Protein AF-A0A401TY25-F1 (afdb_monomer_lite)

pLDDT: mean 79.45, std 17.93, range [35.72, 94.69]

Foldseek 3Di:
DDDDPPPPQQQFADPLVAAKWWQDLVLLVVVVPDDLVPPDDPTFMWHGDGAWIGTPWTWGWDGWDFAPDDPPADTWTKTWTFTPDPVRWIWIWTQHSVQKTWIWTDDVPIGTDGIIHGRD

Secondary structure (DSSP, 8-state):
-----------S--GGG-EEEESSHHHHHHHHHS-TT---SS--EEEE-SS-EEESS-EEEEEEEE----TTS-PPEEEEEEE-STT--EEEEEE-TTSEEEEEEESTT-EEEEEEEE--

Radius of gyration: 15.33 Å; chains: 1; bounding box: 56×39×34 Å

Sequence (120 aa):
MLSWPSYGASEEFPPPLRGLWGEAKETCEYWKTQTAADVHGDHRWLKISAKGVFGSTEGRFLKEVAGQAPAASTAEVSAEMQTLDAKGAIVLLTLSAHGQLREILLGEGRREIGTYQRCS

Structure (mmCIF, N/CA/C/O backbone):
data_AF-A0A401TY25-F1
#
_entry.id   AF-A0A401TY25-F1
#
loop_
_atom_site.group_PDB
_atom_site.id
_atom_site.type_symbol
_atom_site.label_atom_id
_atom_site.label_alt_id
_atom_site.label_comp_id
_atom_site.label_asym_id
_atom_site.label_entity_id
_atom_site.label_seq_id
_atom_site.pdbx_PDB_ins_code
_atom_site.Cartn_x
_atom_site.Cartn_y
_atom_site.Cartn_z
_atom_site.occupancy
_atom_site.B_iso_or_equiv
_atom_site.auth_seq_id
_atom_site.auth_comp_id
_atom_site.auth_asym_id
_atom_site.auth_atom_id
_atom_site.pdbx_PDB_model_num
ATOM 1 N N . MET A 1 1 ? 40.581 9.760 4.298 1.00 35.72 1 MET A N 1
ATOM 2 C CA . MET A 1 1 ? 39.386 8.942 4.589 1.00 35.72 1 MET A CA 1
ATOM 3 C C . MET A 1 1 ? 38.176 9.790 4.251 1.00 35.72 1 MET A C 1
ATOM 5 O O . MET A 1 1 ? 37.887 10.726 4.981 1.00 35.72 1 MET A O 1
ATOM 9 N N . LEU A 1 2 ? 37.568 9.569 3.086 1.00 37.84 2 LEU A N 1
ATOM 10 C CA . LEU A 1 2 ? 36.352 10.275 2.685 1.00 37.84 2 LEU A CA 1
ATOM 11 C C . LEU A 1 2 ? 35.171 9.436 3.168 1.00 37.84 2 LEU A C 1
ATOM 13 O O . LEU A 1 2 ? 34.884 8.390 2.593 1.00 37.84 2 LEU A O 1
ATOM 17 N N . SER A 1 3 ? 34.546 9.8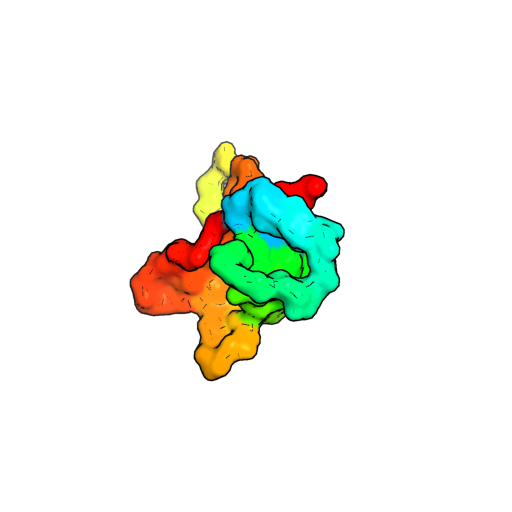65 4.263 1.00 41.91 3 SER A N 1
ATOM 18 C CA . SER A 1 3 ? 33.277 9.310 4.725 1.00 41.91 3 SER A CA 1
ATOM 19 C C . SER A 1 3 ? 32.197 9.706 3.728 1.00 41.91 3 SER A C 1
ATOM 21 O O . SER A 1 3 ? 31.731 10.844 3.726 1.00 41.91 3 SER A O 1
ATOM 23 N N . TRP A 1 4 ? 31.822 8.784 2.848 1.00 38.75 4 TRP A N 1
ATOM 24 C CA . TRP A 1 4 ? 30.560 8.902 2.132 1.00 38.75 4 TRP A CA 1
ATOM 25 C C . TRP A 1 4 ? 29.418 8.834 3.149 1.00 38.75 4 TRP A C 1
ATOM 27 O O . TRP A 1 4 ? 29.473 7.992 4.052 1.00 38.75 4 TRP A O 1
ATOM 37 N N . PRO A 1 5 ? 28.395 9.700 3.051 1.00 42.72 5 PRO A N 1
ATOM 38 C CA . PRO A 1 5 ? 27.191 9.492 3.827 1.00 42.72 5 PRO A CA 1
ATOM 39 C C . PRO A 1 5 ? 26.617 8.149 3.382 1.00 42.72 5 PRO A C 1
ATOM 41 O O . PRO A 1 5 ? 26.272 7.962 2.215 1.00 42.72 5 PRO A O 1
ATOM 44 N N . SER A 1 6 ? 26.566 7.200 4.315 1.00 40.97 6 SER A N 1
ATOM 45 C CA . SER A 1 6 ? 25.698 6.042 4.189 1.00 40.97 6 SER A CA 1
ATOM 46 C C . SER A 1 6 ? 24.282 6.601 4.111 1.00 40.97 6 SER A C 1
ATOM 48 O O . SER A 1 6 ? 23.656 6.885 5.131 1.00 40.97 6 SER A O 1
ATOM 50 N N . TYR A 1 7 ? 23.795 6.837 2.893 1.00 48.38 7 TYR A N 1
ATOM 51 C CA . TYR A 1 7 ? 22.374 6.701 2.643 1.00 48.38 7 TYR A CA 1
ATOM 52 C C . TYR A 1 7 ? 22.099 5.253 2.999 1.00 48.38 7 TYR A C 1
ATOM 54 O O . TYR A 1 7 ? 22.373 4.357 2.203 1.00 48.38 7 TYR A O 1
ATOM 62 N N . GLY A 1 8 ? 21.686 5.020 4.247 1.00 42.28 8 GLY A N 1
ATOM 63 C CA . GLY A 1 8 ? 21.120 3.744 4.623 1.00 42.28 8 GLY A CA 1
ATOM 64 C C . GLY A 1 8 ? 20.053 3.481 3.581 1.00 42.28 8 GLY A C 1
ATOM 65 O O . GLY A 1 8 ? 19.094 4.247 3.484 1.00 42.28 8 GLY A O 1
ATOM 66 N N . ALA A 1 9 ? 20.287 2.493 2.722 1.00 50.44 9 ALA A N 1
ATOM 67 C CA . ALA A 1 9 ? 19.242 1.946 1.893 1.00 50.44 9 ALA A CA 1
ATOM 68 C C . ALA A 1 9 ? 18.213 1.455 2.905 1.00 50.44 9 ALA A C 1
ATOM 70 O O . ALA A 1 9 ? 18.411 0.408 3.513 1.00 50.44 9 ALA A O 1
ATOM 71 N N . SER A 1 10 ? 17.221 2.289 3.229 1.00 58.25 10 SER A N 1
ATOM 72 C CA . SER A 1 10 ? 16.154 1.881 4.129 1.00 58.25 10 SER A CA 1
ATOM 73 C C . SER A 1 10 ? 15.589 0.625 3.505 1.00 58.25 10 SER A C 1
ATOM 75 O O . SER A 1 10 ? 15.103 0.688 2.387 1.00 58.25 10 SER A O 1
ATOM 77 N N . GLU A 1 11 ? 15.708 -0.507 4.191 1.00 73.25 11 GLU A N 1
ATOM 78 C CA . GLU A 1 11 ? 15.110 -1.782 3.778 1.00 73.25 11 GLU A CA 1
ATOM 79 C C . GLU A 1 11 ? 13.637 -1.856 4.207 1.00 73.25 11 GLU A C 1
ATOM 81 O O . GLU A 1 11 ? 12.998 -2.906 4.152 1.00 73.25 11 GLU A O 1
ATOM 86 N N . GLU A 1 12 ? 13.102 -0.731 4.680 1.00 88.06 12 GLU A N 1
ATOM 87 C CA . GLU A 1 12 ? 11.787 -0.615 5.271 1.00 88.06 12 GLU A CA 1
ATOM 88 C C . GLU A 1 12 ? 10.954 0.439 4.551 1.00 88.06 12 GLU A C 1
ATOM 90 O O . GLU A 1 12 ? 11.468 1.455 4.081 1.00 88.06 12 GLU A O 1
ATOM 95 N N . PHE A 1 13 ? 9.633 0.263 4.577 1.00 90.69 13 PHE A N 1
ATOM 96 C CA . PHE A 1 13 ? 8.718 1.303 4.122 1.00 90.69 13 PHE A CA 1
ATOM 97 C C . PHE A 1 13 ? 8.938 2.612 4.899 1.00 90.69 13 PHE A C 1
ATOM 99 O O . PHE A 1 13 ? 9.045 2.573 6.133 1.00 90.69 13 PHE A O 1
ATOM 106 N N . PRO A 1 14 ? 8.929 3.776 4.227 1.00 90.56 14 PRO A N 1
ATOM 107 C CA . PRO A 1 14 ? 9.015 5.079 4.875 1.00 90.56 14 PRO A CA 1
ATOM 108 C C . PRO A 1 14 ? 7.972 5.243 5.991 1.00 90.56 14 PRO A C 1
ATOM 110 O O . PRO A 1 14 ? 6.803 4.903 5.774 1.00 90.56 14 PRO A O 1
ATOM 113 N N . PRO A 1 15 ? 8.330 5.796 7.169 1.00 91.38 15 PRO A N 1
ATOM 114 C CA . PRO A 1 15 ? 7.389 5.998 8.273 1.00 91.38 15 PRO A CA 1
ATOM 115 C C . PRO A 1 15 ? 6.076 6.697 7.881 1.00 91.38 15 PRO A C 1
ATOM 117 O O . PRO A 1 15 ? 5.029 6.247 8.346 1.00 91.38 15 PRO A O 1
ATOM 120 N N . PRO A 1 16 ? 6.069 7.708 6.984 1.00 91.81 16 PRO A N 1
ATOM 121 C CA . PRO A 1 16 ? 4.830 8.346 6.542 1.00 91.81 16 PRO A CA 1
ATOM 122 C C . PRO A 1 16 ? 3.873 7.424 5.785 1.00 91.81 16 PRO A C 1
ATOM 124 O O . PRO A 1 16 ? 2.674 7.681 5.818 1.00 91.81 16 PRO A O 1
ATOM 127 N N . LEU A 1 17 ? 4.359 6.357 5.138 1.00 92.69 17 LEU A N 1
ATOM 128 C CA . LEU A 1 17 ? 3.512 5.368 4.460 1.00 92.69 17 LEU A CA 1
ATOM 129 C C . LEU A 1 17 ? 2.949 4.322 5.426 1.00 92.69 17 LEU A C 1
ATOM 131 O O . LEU A 1 17 ? 1.923 3.713 5.136 1.00 92.69 17 LEU A O 1
ATOM 135 N N . ARG A 1 18 ? 3.588 4.108 6.581 1.00 93.62 18 ARG A N 1
ATOM 136 C CA . ARG A 1 18 ? 3.169 3.084 7.545 1.00 93.62 18 ARG A CA 1
ATOM 137 C C . ARG A 1 18 ? 1.788 3.406 8.125 1.00 93.62 18 ARG A C 1
ATOM 139 O O . ARG A 1 18 ? 1.411 4.569 8.283 1.00 93.62 18 ARG A O 1
ATOM 146 N N . GLY A 1 19 ? 1.038 2.366 8.465 1.00 92.88 19 GLY A N 1
ATOM 147 C CA . GLY A 1 19 ? -0.293 2.472 9.057 1.00 92.88 19 GLY A CA 1
ATOM 148 C C . GLY A 1 19 ? -1.361 1.740 8.258 1.00 92.88 19 GLY A C 1
ATOM 149 O O . GLY A 1 19 ? -1.059 0.896 7.413 1.00 92.88 19 GLY A O 1
ATOM 150 N N . LEU A 1 20 ? -2.613 2.052 8.578 1.00 92.19 20 LEU A N 1
ATOM 151 C CA . LEU A 1 20 ? -3.786 1.466 7.951 1.00 92.19 20 LEU A CA 1
ATOM 152 C C . LEU A 1 20 ? -4.417 2.457 6.974 1.00 92.19 20 LEU A C 1
ATOM 154 O O . LEU A 1 20 ? -4.586 3.637 7.290 1.00 92.19 20 LEU A O 1
ATOM 158 N N . TRP A 1 21 ? -4.775 1.949 5.805 1.00 94.00 21 TRP A N 1
ATOM 159 C CA . TRP A 1 21 ? -5.312 2.710 4.692 1.00 94.00 21 TRP A CA 1
ATOM 160 C C . TRP A 1 21 ? -6.533 1.992 4.124 1.00 94.00 21 TRP A C 1
ATOM 162 O O . TRP A 1 21 ? -6.492 0.780 3.933 1.00 94.00 21 TRP A O 1
ATOM 172 N N . GLY A 1 22 ? -7.603 2.726 3.837 1.00 93.06 22 GLY A N 1
ATOM 173 C CA . GLY A 1 22 ? -8.838 2.192 3.261 1.00 93.06 22 GLY A CA 1
ATOM 174 C C . GLY A 1 22 ? -9.336 3.077 2.126 1.00 93.06 22 GLY A C 1
ATOM 175 O O . GLY A 1 22 ? -9.081 4.277 2.125 1.00 93.06 22 GLY A O 1
ATOM 176 N N . GLU A 1 23 ? -10.032 2.512 1.144 1.00 92.31 23 GLU A N 1
ATOM 177 C CA . GLU A 1 23 ? -10.608 3.293 0.034 1.00 92.31 23 GLU A CA 1
ATOM 178 C C . GLU A 1 23 ? -11.679 4.291 0.513 1.00 92.31 23 GLU A C 1
ATOM 180 O O . GLU A 1 23 ? -11.809 5.393 -0.015 1.00 92.31 23 GLU A O 1
ATOM 185 N N . ALA A 1 24 ? -12.414 3.926 1.565 1.00 89.62 24 ALA A N 1
ATOM 186 C CA . ALA A 1 24 ? -13.553 4.656 2.098 1.00 89.62 24 ALA A CA 1
ATOM 187 C C . ALA A 1 24 ? -13.565 4.588 3.633 1.00 89.62 24 ALA A C 1
ATOM 189 O O . ALA A 1 24 ? -12.876 3.763 4.245 1.00 89.62 24 ALA A O 1
ATOM 190 N N . LYS A 1 25 ? -14.360 5.454 4.269 1.00 87.06 25 LYS A N 1
ATOM 191 C CA . LYS A 1 25 ? -14.479 5.488 5.733 1.00 87.06 25 LYS A CA 1
ATOM 192 C C . LYS A 1 25 ? -15.080 4.182 6.250 1.00 87.06 25 LYS A C 1
ATOM 194 O O . LYS A 1 25 ? -14.633 3.648 7.258 1.00 87.06 25 LYS A O 1
ATOM 199 N N . GLU A 1 26 ? -16.050 3.654 5.522 1.00 86.31 26 GLU A N 1
ATOM 200 C CA . GLU A 1 26 ? -16.720 2.384 5.765 1.00 86.31 26 GLU A CA 1
ATOM 201 C C . GLU A 1 26 ? -15.708 1.237 5.781 1.00 86.31 26 GLU A C 1
ATOM 203 O O . GLU A 1 26 ? -15.725 0.422 6.697 1.00 86.31 26 GLU A O 1
ATOM 208 N N . THR A 1 27 ? -14.761 1.230 4.839 1.00 85.81 27 THR A N 1
ATOM 209 C CA . THR A 1 27 ? -13.676 0.243 4.785 1.00 85.81 27 THR A CA 1
ATOM 210 C C . THR A 1 27 ? -12.757 0.335 6.003 1.00 85.81 27 THR A C 1
ATOM 212 O O . THR A 1 27 ? -12.366 -0.687 6.569 1.00 85.81 27 THR A O 1
ATOM 215 N N . CYS A 1 28 ? -12.440 1.554 6.449 1.00 86.81 28 CYS A N 1
ATOM 216 C CA . CYS A 1 28 ? -11.656 1.770 7.664 1.00 86.81 28 CYS A CA 1
ATOM 217 C C . CYS A 1 28 ? -12.371 1.265 8.924 1.00 86.81 28 CYS A C 1
ATOM 219 O O . CYS A 1 28 ? -11.743 0.627 9.768 1.00 86.81 28 CYS A O 1
ATOM 221 N N . GLU A 1 29 ? -13.672 1.525 9.055 1.00 84.38 29 GLU A N 1
ATOM 222 C CA . GLU A 1 29 ? -14.472 1.040 10.184 1.00 84.38 29 GLU A CA 1
ATOM 223 C C . GLU A 1 29 ? -14.657 -0.480 10.139 1.00 84.38 29 GLU A C 1
ATOM 225 O O . GLU A 1 29 ? -14.515 -1.145 11.162 1.00 84.38 29 GLU A O 1
ATOM 230 N N . TYR A 1 30 ? -14.875 -1.051 8.952 1.00 78.81 30 TYR A N 1
ATOM 231 C CA . TYR A 1 30 ? -14.972 -2.496 8.760 1.00 78.81 30 TYR A CA 1
ATOM 232 C C . TYR A 1 30 ? -13.708 -3.206 9.256 1.00 78.81 30 TYR A C 1
ATOM 234 O O . TYR A 1 30 ? -13.791 -4.148 10.046 1.00 78.81 30 TYR A O 1
ATOM 242 N N . TRP A 1 31 ? -12.527 -2.699 8.887 1.00 73.56 31 TRP A N 1
ATOM 243 C CA . TRP A 1 31 ? -11.257 -3.279 9.320 1.00 73.56 31 TRP A CA 1
ATOM 244 C C . TRP A 1 31 ? -11.070 -3.258 10.841 1.00 73.56 31 TRP A C 1
ATOM 246 O O . TRP A 1 31 ? -10.574 -4.229 11.404 1.00 73.56 31 TRP A O 1
ATOM 256 N N . LYS A 1 32 ? -11.500 -2.193 11.533 1.00 73.88 32 LYS A N 1
ATOM 257 C CA . LYS A 1 32 ? -11.399 -2.104 13.005 1.00 73.88 32 LYS A CA 1
ATOM 258 C C . LYS A 1 32 ? -12.147 -3.229 13.725 1.00 73.88 32 LYS A C 1
ATOM 260 O O . LYS A 1 32 ? -11.826 -3.526 14.873 1.00 73.88 32 LYS A O 1
ATOM 265 N N . THR A 1 33 ? -13.142 -3.824 13.073 1.00 72.69 33 THR A N 1
ATOM 266 C CA . THR A 1 33 ? -14.017 -4.848 13.661 1.00 72.69 33 THR A CA 1
ATOM 267 C C . THR A 1 33 ? -13.642 -6.284 13.293 1.00 72.69 33 THR A C 1
ATOM 269 O O . THR A 1 33 ? -14.152 -7.210 13.918 1.00 72.69 33 THR A O 1
ATOM 272 N N . GLN A 1 34 ? -12.751 -6.481 1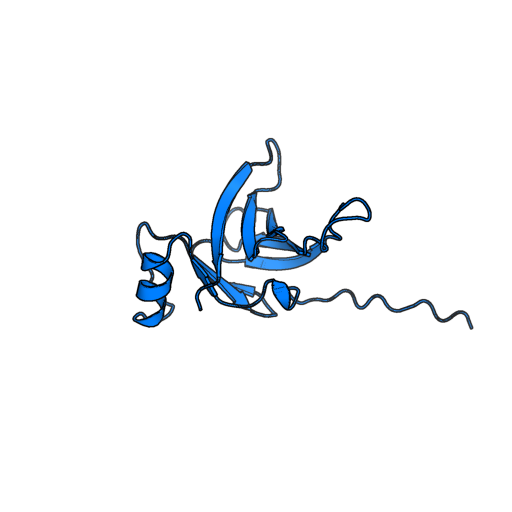2.317 1.00 66.81 34 GLN A N 1
ATOM 273 C CA . GLN A 1 34 ? -12.406 -7.794 11.763 1.00 66.81 34 GLN A CA 1
ATOM 274 C C . GLN A 1 34 ? -11.009 -8.254 12.195 1.00 66.81 34 GLN A C 1
ATOM 276 O O . GLN A 1 34 ? -10.126 -7.439 12.476 1.00 66.81 34 GLN A O 1
ATOM 281 N N . THR A 1 35 ? -10.767 -9.570 12.200 1.00 59.78 35 THR A N 1
ATOM 282 C CA . THR A 1 35 ? -9.384 -10.068 12.237 1.00 59.78 35 THR A CA 1
ATOM 283 C C . THR A 1 35 ? -8.758 -9.938 10.847 1.00 59.78 35 THR A C 1
ATOM 285 O O . THR A 1 35 ? -9.453 -9.972 9.835 1.00 59.78 35 THR A O 1
ATOM 288 N N . ALA A 1 36 ? -7.435 -9.748 10.765 1.00 55.34 36 ALA A N 1
ATOM 289 C CA . ALA A 1 36 ? -6.752 -9.433 9.502 1.00 55.34 36 ALA A CA 1
ATOM 290 C C . ALA A 1 36 ? -6.950 -10.483 8.385 1.00 55.34 36 ALA A C 1
ATOM 292 O O . ALA A 1 36 ? -6.758 -10.153 7.219 1.00 55.34 36 ALA A O 1
ATOM 293 N N . ALA A 1 37 ? -7.329 -11.715 8.739 1.00 55.12 37 ALA A N 1
ATOM 294 C CA . ALA A 1 37 ? -7.619 -12.797 7.801 1.00 55.12 37 ALA A CA 1
ATOM 295 C C . ALA A 1 37 ? -9.052 -12.754 7.230 1.00 55.12 37 ALA A C 1
ATOM 297 O O . ALA A 1 37 ? -9.313 -13.395 6.221 1.00 55.12 37 ALA A O 1
ATOM 298 N N . ASP A 1 38 ? -9.963 -11.990 7.842 1.00 54.00 38 ASP A N 1
ATOM 299 C CA . ASP A 1 38 ? -11.401 -12.021 7.533 1.00 54.00 38 ASP A CA 1
ATOM 300 C C . ASP A 1 38 ? -11.863 -10.856 6.650 1.00 54.00 38 ASP A C 1
ATOM 302 O O . ASP A 1 38 ? -13.042 -10.753 6.301 1.00 54.00 38 ASP A O 1
ATOM 306 N N . VAL A 1 39 ? -10.952 -9.961 6.255 1.00 54.56 39 VAL A N 1
ATOM 307 C CA . VAL A 1 39 ? -11.291 -8.854 5.352 1.00 54.56 39 VAL A CA 1
ATOM 308 C C . VAL A 1 39 ? -11.321 -9.361 3.910 1.00 54.56 39 VAL A C 1
ATOM 310 O O . VAL A 1 39 ? -10.453 -9.067 3.093 1.00 54.56 39 VAL A O 1
ATOM 313 N N . HIS A 1 40 ? -12.352 -10.149 3.622 1.00 52.34 40 HIS A N 1
ATOM 314 C CA . HIS A 1 40 ? -12.764 -10.572 2.295 1.00 52.34 40 HIS A CA 1
ATOM 315 C C . HIS A 1 40 ? -13.967 -9.733 1.847 1.00 52.34 40 HIS A C 1
ATOM 317 O O . HIS A 1 40 ? -14.944 -9.603 2.585 1.00 52.34 40 HIS A O 1
ATOM 323 N N . GLY A 1 41 ? -13.907 -9.167 0.641 1.00 59.72 41 GLY A N 1
ATOM 324 C CA .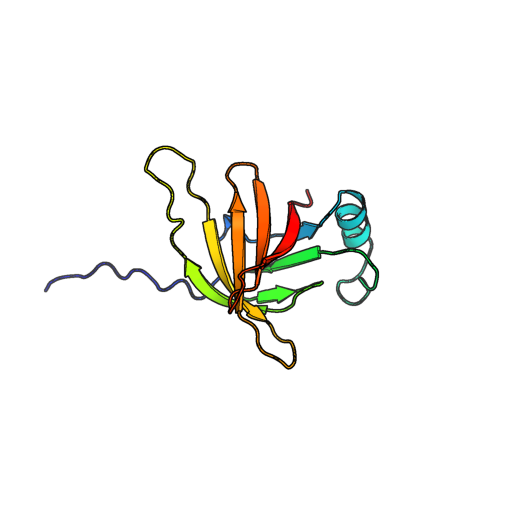 GLY A 1 41 ? -15.013 -8.414 0.046 1.00 59.72 41 GLY A CA 1
ATOM 325 C C . GLY A 1 41 ? -14.558 -7.383 -0.984 1.00 59.72 41 GLY A C 1
ATOM 326 O O . GLY A 1 41 ? -13.366 -7.248 -1.250 1.00 59.72 41 GLY A O 1
ATOM 327 N N . ASP A 1 42 ? -15.521 -6.635 -1.526 1.00 68.31 42 ASP A N 1
ATOM 328 C CA . ASP A 1 42 ? -15.324 -5.567 -2.521 1.00 68.31 42 ASP A CA 1
ATOM 329 C C . ASP A 1 42 ? -14.514 -4.363 -1.997 1.00 68.31 42 ASP A C 1
ATOM 331 O O . ASP A 1 42 ? -14.177 -3.460 -2.759 1.00 68.31 42 ASP A O 1
ATOM 335 N N . HIS A 1 43 ? -14.185 -4.350 -0.702 1.00 78.50 43 HIS A N 1
ATOM 336 C CA . HIS A 1 43 ? -13.521 -3.239 -0.034 1.00 78.50 43 HIS A CA 1
ATOM 337 C C . HIS A 1 43 ? -11.998 -3.292 -0.148 1.00 78.50 43 HIS A C 1
ATOM 339 O O . HIS A 1 43 ? -11.360 -4.235 0.335 1.00 78.50 43 HIS A O 1
ATOM 345 N N . ARG A 1 44 ? -11.388 -2.232 -0.694 1.00 88.00 44 ARG A N 1
ATOM 346 C CA . ARG A 1 44 ? -9.926 -2.127 -0.774 1.00 88.00 44 ARG A CA 1
ATOM 347 C C . ARG A 1 44 ? -9.279 -1.477 0.442 1.00 88.00 44 ARG A C 1
ATOM 349 O O . ARG A 1 44 ? -9.637 -0.369 0.847 1.00 88.00 44 ARG A O 1
ATOM 356 N N . TRP A 1 45 ? -8.243 -2.123 0.968 1.00 90.50 45 TRP A N 1
ATOM 357 C CA . TRP A 1 45 ? -7.463 -1.632 2.104 1.00 90.50 45 TRP A CA 1
ATOM 358 C C . TRP A 1 45 ? -6.015 -2.128 2.072 1.00 90.50 45 TRP A C 1
ATOM 360 O O . TRP A 1 45 ? -5.714 -3.165 1.481 1.00 90.50 45 TRP A O 1
ATOM 370 N N . LEU A 1 46 ? -5.128 -1.397 2.752 1.00 92.19 46 LEU A N 1
ATOM 371 C CA . LEU A 1 46 ? -3.718 -1.738 2.930 1.00 92.19 46 LEU A CA 1
ATOM 372 C C . LEU A 1 46 ? -3.284 -1.503 4.381 1.00 92.19 46 LEU A C 1
ATOM 374 O O . LEU A 1 46 ? -3.498 -0.429 4.946 1.00 92.19 46 LEU A O 1
ATOM 378 N N . LYS A 1 47 ? -2.593 -2.477 4.972 1.00 92.44 47 LYS A N 1
ATOM 379 C CA . LYS A 1 47 ? -1.807 -2.297 6.198 1.00 92.44 47 LYS A CA 1
ATOM 380 C C . LYS A 1 47 ? -0.333 -2.308 5.845 1.00 92.44 47 LYS A C 1
ATOM 382 O O . LYS A 1 47 ? 0.230 -3.354 5.531 1.00 92.44 47 LYS A O 1
ATOM 387 N N . ILE A 1 48 ? 0.295 -1.145 5.949 1.00 93.88 48 ILE A N 1
ATOM 388 C CA . ILE A 1 48 ? 1.707 -0.947 5.636 1.00 93.88 48 ILE A CA 1
ATOM 389 C C . ILE A 1 48 ? 2.496 -0.979 6.943 1.00 93.88 48 ILE A C 1
ATOM 391 O O . ILE A 1 48 ? 2.368 -0.104 7.802 1.00 93.88 48 ILE A O 1
ATOM 395 N N . SER A 1 49 ? 3.313 -2.013 7.102 1.00 92.81 49 SER A N 1
ATOM 396 C CA . SER A 1 49 ? 4.291 -2.139 8.182 1.00 92.81 49 SER A CA 1
ATOM 397 C C . SER A 1 49 ? 5.678 -1.723 7.694 1.00 92.81 49 SER A C 1
ATOM 399 O O . SER A 1 49 ? 5.866 -1.423 6.521 1.00 92.81 49 SER A O 1
ATOM 401 N N . ALA A 1 50 ? 6.678 -1.748 8.575 1.00 90.69 50 ALA A N 1
ATOM 402 C CA . ALA A 1 50 ? 8.060 -1.530 8.161 1.00 90.69 50 ALA A CA 1
ATOM 403 C C . ALA A 1 50 ? 8.526 -2.550 7.103 1.00 90.69 50 ALA A C 1
ATOM 405 O O . ALA A 1 50 ? 9.238 -2.183 6.179 1.00 90.69 50 ALA A O 1
ATOM 406 N N . LYS A 1 51 ? 8.084 -3.811 7.202 1.00 86.31 51 LYS A N 1
ATOM 407 C CA . LYS A 1 51 ? 8.639 -4.934 6.426 1.00 86.31 51 LYS A CA 1
ATOM 408 C C . LYS A 1 51 ? 7.764 -5.410 5.268 1.00 86.31 51 LYS A C 1
ATOM 410 O O . LYS A 1 51 ? 8.196 -6.247 4.482 1.00 86.31 51 LYS A O 1
ATOM 415 N N . GLY A 1 52 ? 6.531 -4.927 5.172 1.00 89.81 52 GLY A N 1
ATOM 416 C CA . GLY A 1 52 ? 5.567 -5.481 4.230 1.00 89.81 52 GLY A CA 1
ATOM 417 C C . GLY A 1 52 ? 4.222 -4.779 4.253 1.00 89.81 52 GLY A C 1
ATOM 418 O O . GLY A 1 52 ? 3.893 -4.062 5.206 1.00 89.81 52 GLY A O 1
ATOM 419 N N . VAL A 1 53 ? 3.458 -5.038 3.201 1.00 91.88 53 VAL A N 1
ATOM 420 C CA . VAL A 1 53 ? 2.085 -4.591 2.995 1.00 91.88 53 VAL A CA 1
ATOM 421 C C . VAL A 1 53 ? 1.173 -5.809 3.008 1.00 91.88 53 VAL A C 1
ATOM 423 O O . VAL A 1 53 ? 1.488 -6.822 2.387 1.00 91.88 53 VAL A O 1
ATOM 426 N N . PHE A 1 54 ? 0.055 -5.687 3.714 1.00 89.62 54 PHE A N 1
ATOM 427 C CA . PHE A 1 54 ? -1.008 -6.687 3.789 1.00 89.62 54 PHE A CA 1
ATOM 428 C C . PHE A 1 54 ? -2.330 -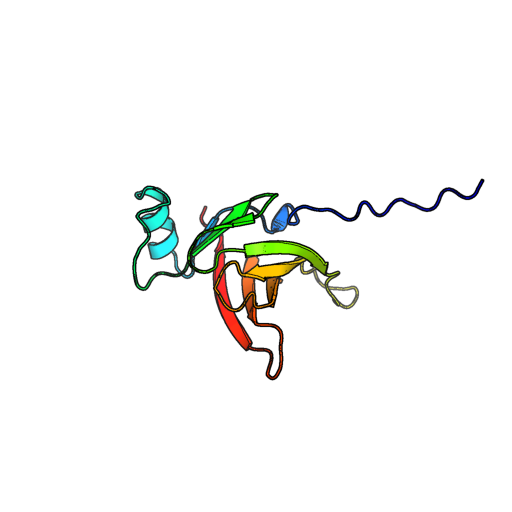6.072 3.330 1.00 89.62 54 PHE A C 1
ATOM 430 O O . PHE A 1 54 ? -2.507 -4.857 3.449 1.00 89.62 54 PHE A O 1
ATOM 437 N N . GLY A 1 55 ? -3.271 -6.905 2.891 1.00 87.31 55 GLY A N 1
ATOM 438 C CA . GLY A 1 55 ? -4.619 -6.490 2.508 1.00 87.31 55 GLY A CA 1
ATOM 439 C C . GLY A 1 55 ? -4.911 -6.781 1.045 1.00 87.31 55 GLY A C 1
ATOM 440 O O . GLY A 1 55 ? -4.525 -7.827 0.534 1.00 87.31 55 GLY A O 1
ATOM 441 N N . SER A 1 56 ? -5.595 -5.862 0.366 1.00 88.19 56 SER A N 1
ATOM 442 C CA . SER A 1 56 ? -6.029 -6.059 -1.026 1.00 88.19 56 SER A CA 1
ATOM 443 C C . SER A 1 56 ? -4.869 -6.226 -2.004 1.00 88.19 56 SER A C 1
ATOM 445 O O . SER A 1 56 ? -5.022 -6.899 -3.021 1.00 88.19 56 SER A O 1
ATOM 447 N N . THR A 1 57 ? -3.714 -5.650 -1.670 1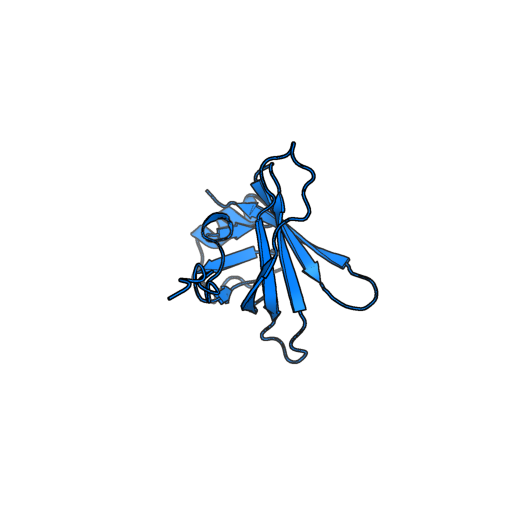.00 89.50 57 THR A N 1
ATOM 448 C CA . THR A 1 57 ? -2.454 -5.918 -2.354 1.00 89.50 57 THR A CA 1
ATOM 449 C C . THR A 1 57 ? -1.392 -6.239 -1.315 1.00 89.50 57 THR A C 1
ATOM 451 O O . THR A 1 57 ? -0.958 -5.368 -0.559 1.00 89.50 57 THR A O 1
ATOM 454 N N . GLU A 1 58 ? -0.951 -7.492 -1.287 1.00 92.12 58 GLU A N 1
ATOM 455 C CA . GLU A 1 58 ? 0.167 -7.905 -0.446 1.00 92.12 58 GLU A CA 1
ATOM 456 C C . GLU A 1 58 ? 1.489 -7.677 -1.165 1.00 92.12 58 GLU A C 1
ATOM 458 O O . GLU A 1 58 ? 1.614 -7.951 -2.362 1.00 92.12 58 GLU A O 1
ATOM 463 N N . GLY A 1 59 ? 2.492 -7.190 -0.442 1.00 92.19 59 GLY A N 1
ATOM 464 C CA . GLY A 1 59 ? 3.756 -6.822 -1.060 1.00 92.19 59 GLY A CA 1
ATOM 465 C C . GLY A 1 59 ? 4.913 -6.677 -0.090 1.00 92.19 59 GLY A C 1
ATOM 466 O O . GLY A 1 59 ? 4.739 -6.451 1.109 1.00 92.19 59 GLY A O 1
ATOM 467 N N . ARG A 1 60 ? 6.126 -6.774 -0.634 1.00 92.69 60 ARG A N 1
ATOM 468 C CA . ARG A 1 60 ? 7.374 -6.481 0.078 1.00 92.69 60 ARG A CA 1
ATOM 469 C C . ARG A 1 60 ? 8.001 -5.197 -0.435 1.00 92.69 60 ARG A C 1
ATOM 471 O O . ARG A 1 60 ? 7.934 -4.901 -1.627 1.00 92.69 60 ARG A O 1
ATOM 478 N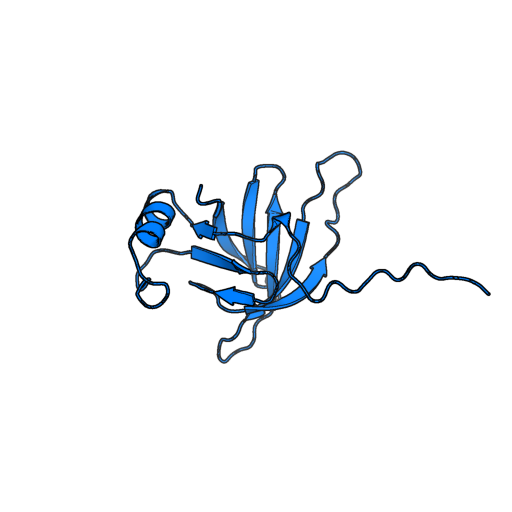 N . PHE A 1 61 ? 8.631 -4.466 0.472 1.00 93.12 61 PHE A N 1
ATOM 479 C CA . PHE A 1 61 ? 9.386 -3.268 0.138 1.00 93.12 61 PHE A CA 1
ATOM 480 C C . PHE A 1 61 ? 10.533 -3.586 -0.834 1.00 93.12 61 PHE A C 1
ATOM 482 O O . PHE A 1 61 ? 11.164 -4.638 -0.722 1.00 93.12 61 PHE A O 1
ATOM 489 N N . LEU A 1 62 ? 10.804 -2.675 -1.771 1.00 90.69 62 LEU A N 1
ATOM 490 C CA . LEU A 1 62 ? 11.975 -2.737 -2.650 1.00 90.69 62 LEU A CA 1
ATOM 491 C C . LEU A 1 62 ? 12.916 -1.560 -2.419 1.00 90.69 62 LEU A C 1
ATOM 493 O O . LEU A 1 62 ? 14.101 -1.757 -2.170 1.00 90.69 62 LEU A O 1
ATOM 497 N N . LYS A 1 63 ? 12.395 -0.338 -2.550 1.00 88.62 63 LYS A N 1
ATOM 498 C CA . LYS A 1 63 ? 13.164 0.895 -2.368 1.00 88.62 63 LYS A CA 1
ATOM 499 C C . LYS A 1 63 ? 12.242 2.086 -2.153 1.00 88.62 63 LYS A C 1
ATOM 501 O O . LYS A 1 63 ? 11.108 2.120 -2.633 1.00 88.62 63 LYS A O 1
ATOM 506 N N . GLU A 1 64 ? 12.779 3.099 -1.494 1.00 88.31 64 GLU A N 1
ATOM 507 C CA . GLU A 1 64 ? 12.188 4.427 -1.462 1.00 88.31 64 GLU A CA 1
ATOM 508 C C . GLU A 1 64 ? 12.485 5.140 -2.787 1.00 88.31 64 GLU A C 1
ATOM 510 O O . GLU A 1 64 ? 13.586 5.044 -3.335 1.00 88.31 64 GLU A O 1
ATOM 515 N N . VAL A 1 65 ? 11.488 5.837 -3.322 1.00 84.25 65 VAL A N 1
ATOM 516 C CA . VAL A 1 65 ? 11.621 6.653 -4.525 1.00 84.25 65 VAL A CA 1
ATOM 517 C C . VAL A 1 65 ? 11.516 8.101 -4.089 1.00 84.25 65 VAL A C 1
ATOM 519 O O . VAL A 1 65 ? 10.470 8.530 -3.603 1.00 84.25 65 VAL A O 1
ATOM 522 N N . ALA A 1 66 ? 12.601 8.857 -4.270 1.00 68.25 66 ALA A N 1
ATOM 523 C CA . ALA A 1 66 ? 12.577 10.291 -4.036 1.00 68.25 66 ALA A CA 1
ATOM 524 C C . ALA A 1 66 ? 11.477 10.909 -4.911 1.00 68.25 66 ALA A C 1
ATOM 526 O O . ALA A 1 66 ? 11.519 10.787 -6.140 1.00 68.25 66 ALA A O 1
ATOM 527 N N . GLY A 1 67 ? 10.482 11.535 -4.278 1.00 59.31 67 GLY A N 1
ATOM 528 C CA . GLY A 1 67 ? 9.452 12.275 -4.993 1.00 59.31 67 GLY A CA 1
ATOM 529 C C . GLY A 1 67 ? 10.126 13.307 -5.890 1.00 59.31 67 GLY A C 1
ATOM 530 O O . GLY A 1 67 ? 10.864 14.165 -5.407 1.00 59.31 67 GLY A O 1
ATOM 531 N N . GLN A 1 68 ? 9.907 13.221 -7.202 1.00 46.09 68 GLN A N 1
ATOM 532 C CA . GLN A 1 68 ? 10.311 14.262 -8.149 1.00 46.09 68 GLN A CA 1
ATOM 533 C C . GLN A 1 68 ? 9.377 15.471 -7.980 1.00 46.09 68 GLN A C 1
ATOM 535 O O . GLN A 1 68 ? 8.615 15.811 -8.879 1.00 46.09 68 GLN A O 1
ATOM 540 N N . ALA A 1 69 ? 9.381 16.093 -6.804 1.00 42.19 69 ALA A N 1
ATOM 541 C CA . ALA A 1 69 ? 8.649 17.322 -6.559 1.00 42.19 69 ALA A CA 1
ATOM 542 C C . ALA A 1 69 ? 9.575 18.517 -6.856 1.00 42.19 69 ALA A C 1
ATOM 544 O O . ALA A 1 69 ? 10.678 18.584 -6.303 1.00 42.19 69 ALA A O 1
ATOM 545 N N . PRO A 1 70 ? 9.173 19.480 -7.707 1.00 36.72 70 PRO A N 1
ATOM 546 C CA . PRO A 1 70 ? 9.840 20.774 -7.757 1.00 36.72 70 PRO A CA 1
ATOM 547 C C . PRO A 1 70 ? 9.742 21.446 -6.378 1.00 36.72 70 PRO A C 1
ATOM 549 O O . PRO A 1 70 ? 8.798 21.202 -5.630 1.00 36.72 70 PRO A O 1
ATOM 552 N N . ALA A 1 71 ? 10.732 22.278 -6.045 1.00 41.56 71 ALA A N 1
ATOM 553 C CA . ALA A 1 71 ? 11.115 22.750 -4.705 1.00 41.56 71 ALA A CA 1
ATOM 554 C C . ALA A 1 71 ? 10.065 23.523 -3.856 1.00 41.56 71 ALA A C 1
ATOM 556 O O . ALA A 1 71 ? 10.445 24.224 -2.922 1.00 41.56 71 ALA A O 1
ATOM 557 N N . ALA A 1 72 ? 8.765 23.427 -4.145 1.00 39.62 72 ALA A N 1
ATOM 558 C CA . ALA A 1 72 ? 7.705 24.203 -3.503 1.00 39.62 72 ALA A CA 1
ATOM 559 C C . ALA A 1 72 ? 6.516 23.389 -2.948 1.00 39.62 72 ALA A C 1
ATOM 561 O O . ALA A 1 72 ? 5.622 23.992 -2.359 1.00 39.62 72 ALA A O 1
ATOM 562 N N . SER A 1 73 ? 6.476 22.057 -3.076 1.00 45.97 73 SER A N 1
ATOM 563 C CA . SER A 1 73 ? 5.427 21.234 -2.449 1.00 45.97 73 SER A CA 1
ATOM 564 C C . SER A 1 73 ? 6.010 20.306 -1.389 1.00 45.97 73 SER A C 1
ATOM 566 O O . SER A 1 73 ? 7.074 19.721 -1.587 1.00 45.97 73 SER A O 1
ATOM 568 N N . THR A 1 74 ? 5.310 20.170 -0.261 1.00 52.31 74 THR A N 1
ATOM 569 C CA . THR A 1 74 ? 5.578 19.166 0.776 1.00 52.31 74 THR A CA 1
ATOM 570 C C . THR A 1 74 ? 5.893 17.823 0.120 1.00 52.31 74 THR A C 1
ATOM 572 O O . THR A 1 74 ? 5.109 17.331 -0.689 1.00 52.31 74 THR A O 1
ATOM 575 N N . ALA A 1 75 ? 7.090 17.296 0.393 1.00 57.47 75 ALA A N 1
ATOM 576 C CA . ALA A 1 75 ? 7.662 16.182 -0.352 1.00 57.47 75 ALA A CA 1
ATOM 577 C C . ALA A 1 75 ? 6.695 14.990 -0.397 1.00 57.47 75 ALA A C 1
ATOM 579 O O . ALA A 1 75 ? 6.341 14.429 0.641 1.00 57.47 75 ALA A O 1
ATOM 580 N N . GLU A 1 76 ? 6.266 14.615 -1.603 1.00 75.50 76 GLU A N 1
ATOM 581 C CA . GLU A 1 76 ? 5.553 13.362 -1.817 1.00 75.50 76 GLU A CA 1
ATOM 582 C C . GLU A 1 76 ? 6.486 12.211 -1.439 1.00 75.50 76 GLU A C 1
ATOM 584 O O . GLU A 1 76 ? 7.597 12.092 -1.963 1.00 75.50 76 GLU A O 1
ATOM 589 N N . VAL A 1 77 ? 6.044 11.364 -0.513 1.00 87.69 77 VAL A N 1
ATOM 590 C CA . VAL A 1 77 ? 6.807 10.187 -0.087 1.00 87.69 77 VAL A CA 1
ATOM 591 C C . VAL A 1 77 ? 6.360 9.020 -0.944 1.00 87.69 77 VAL A C 1
ATOM 593 O O . VAL A 1 77 ? 5.169 8.710 -0.981 1.00 87.69 77 VAL A O 1
ATOM 596 N N . SER A 1 78 ? 7.299 8.376 -1.633 1.00 90.44 78 SER A N 1
ATOM 597 C CA . SER A 1 78 ? 6.992 7.244 -2.503 1.00 90.44 78 SER A CA 1
ATOM 598 C C . SER A 1 78 ? 7.878 6.038 -2.216 1.00 90.44 78 SER A C 1
ATOM 600 O O . SER A 1 78 ? 9.052 6.178 -1.885 1.00 90.44 78 SER A O 1
ATOM 602 N N . ALA A 1 79 ? 7.325 4.838 -2.365 1.00 91.75 79 ALA A N 1
ATOM 603 C CA . ALA A 1 79 ? 8.062 3.585 -2.249 1.00 91.75 79 ALA A CA 1
ATOM 604 C C . ALA A 1 79 ? 7.603 2.586 -3.310 1.00 91.75 79 ALA A C 1
ATOM 606 O O . ALA A 1 79 ? 6.408 2.448 -3.570 1.00 91.75 79 ALA A O 1
ATOM 607 N N . GLU A 1 80 ? 8.555 1.877 -3.906 1.00 93.38 80 GLU A N 1
ATOM 608 C CA . GLU A 1 80 ? 8.269 0.727 -4.756 1.00 93.38 80 GLU A CA 1
ATOM 609 C C . GLU A 1 80 ? 8.149 -0.533 -3.899 1.00 93.38 80 GLU A C 1
ATOM 611 O O . GLU A 1 80 ? 8.943 -0.773 -2.982 1.00 93.38 80 GLU A O 1
ATOM 616 N N . MET A 1 81 ? 7.167 -1.358 -4.237 1.00 93.19 81 MET A N 1
ATOM 617 C CA . MET A 1 81 ? 6.972 -2.677 -3.663 1.00 93.19 81 MET A CA 1
ATOM 618 C C . MET A 1 81 ? 6.787 -3.718 -4.760 1.00 93.19 81 MET A C 1
ATOM 620 O O . MET A 1 81 ? 6.270 -3.420 -5.837 1.00 93.19 81 MET A O 1
ATOM 624 N N . GLN A 1 82 ? 7.174 -4.952 -4.464 1.00 94.25 82 GLN A N 1
ATOM 625 C CA . GLN A 1 82 ? 6.827 -6.105 -5.282 1.00 94.25 82 GLN A CA 1
ATOM 626 C C . GLN A 1 82 ? 5.623 -6.810 -4.669 1.00 94.25 82 GLN A C 1
ATOM 628 O O . GLN A 1 82 ? 5.663 -7.141 -3.481 1.00 94.25 82 GLN A O 1
ATOM 633 N N . THR A 1 83 ? 4.586 -7.058 -5.467 1.00 92.62 83 THR A N 1
ATOM 634 C CA . THR A 1 83 ? 3.417 -7.831 -5.046 1.00 92.62 83 THR A CA 1
ATOM 635 C C . THR A 1 83 ? 3.803 -9.281 -4.764 1.00 92.62 83 THR A C 1
ATOM 637 O O . THR A 1 83 ? 4.735 -9.823 -5.359 1.00 92.62 83 THR A O 1
ATOM 640 N N . LEU A 1 84 ? 3.091 -9.921 -3.839 1.00 91.38 84 LEU A N 1
ATOM 641 C CA . LEU A 1 84 ? 3.273 -11.340 -3.511 1.00 91.38 84 LEU A CA 1
ATOM 642 C C . LEU A 1 84 ? 2.342 -12.265 -4.312 1.00 91.38 84 LEU A C 1
ATOM 644 O O . LEU A 1 84 ? 2.284 -13.464 -4.048 1.00 91.38 84 LEU A O 1
ATOM 648 N N . ASP A 1 85 ? 1.627 -11.723 -5.299 1.00 86.12 85 ASP A N 1
ATOM 649 C CA . ASP A 1 85 ? 0.840 -12.523 -6.232 1.00 86.12 85 ASP A CA 1
ATOM 650 C C . ASP A 1 85 ? 1.734 -13.359 -7.168 1.00 86.12 85 ASP A C 1
ATOM 652 O O . ASP A 1 85 ? 2.950 -13.179 -7.257 1.00 86.12 85 ASP A O 1
ATOM 656 N N . ALA A 1 86 ? 1.120 -14.280 -7.915 1.00 79.44 86 ALA A N 1
ATOM 657 C CA . ALA A 1 86 ? 1.844 -15.174 -8.821 1.00 79.44 86 ALA A CA 1
ATOM 658 C C . ALA A 1 86 ? 2.626 -14.445 -9.935 1.00 79.44 86 ALA A C 1
ATOM 660 O O . ALA A 1 86 ? 3.468 -15.058 -10.589 1.00 79.44 86 ALA A O 1
ATOM 661 N N . LYS A 1 87 ? 2.333 -13.162 -10.185 1.00 86.06 87 LYS A N 1
ATOM 662 C CA . LYS A 1 87 ? 2.967 -12.358 -11.237 1.00 86.06 87 LYS A CA 1
ATOM 663 C C . LYS A 1 87 ? 4.120 -11.505 -10.710 1.00 86.06 87 LYS A C 1
ATOM 665 O O . LYS A 1 87 ? 4.950 -11.090 -11.514 1.00 86.06 87 LYS A O 1
ATOM 670 N N . GLY A 1 88 ? 4.191 -11.251 -9.402 1.00 89.06 88 GLY A N 1
ATOM 671 C CA . GLY A 1 88 ? 5.260 -10.476 -8.776 1.00 89.06 88 GLY A CA 1
ATOM 672 C C . GLY A 1 88 ? 5.393 -9.067 -9.352 1.00 89.06 88 GLY A C 1
ATOM 673 O O . GLY A 1 88 ? 6.516 -8.604 -9.574 1.00 89.06 88 GLY A O 1
ATOM 674 N N . ALA A 1 89 ? 4.262 -8.426 -9.653 1.00 92.38 89 ALA A N 1
ATOM 675 C CA . ALA A 1 89 ? 4.199 -7.097 -10.241 1.00 92.38 89 ALA A CA 1
ATOM 676 C C . ALA A 1 89 ? 4.855 -6.036 -9.344 1.00 92.38 89 ALA A C 1
ATOM 678 O O . ALA A 1 89 ? 4.924 -6.174 -8.123 1.00 92.38 89 ALA A O 1
ATOM 679 N N . ILE A 1 90 ? 5.326 -4.949 -9.954 1.00 93.88 90 ILE A N 1
ATOM 680 C CA . ILE A 1 90 ? 5.904 -3.823 -9.218 1.00 93.88 90 ILE A CA 1
ATOM 681 C C . ILE A 1 90 ? 4.852 -2.728 -9.101 1.00 93.88 90 ILE A C 1
ATOM 683 O O . ILE A 1 90 ? 4.222 -2.339 -10.084 1.00 93.88 90 ILE A O 1
ATOM 687 N N . VAL A 1 91 ? 4.673 -2.219 -7.891 1.00 93.81 91 VAL A N 1
ATOM 688 C CA . VAL A 1 91 ? 3.704 -1.178 -7.568 1.00 93.81 91 VAL A CA 1
ATOM 689 C C . VAL A 1 91 ? 4.418 -0.029 -6.873 1.00 93.81 91 VAL A C 1
ATOM 691 O O . VAL A 1 91 ? 5.276 -0.241 -6.019 1.00 93.81 91 VAL A O 1
ATOM 694 N N . LEU A 1 92 ? 4.052 1.197 -7.231 1.00 93.75 92 LEU A N 1
ATOM 695 C CA . LEU A 1 92 ? 4.468 2.414 -6.552 1.00 93.75 92 LEU A CA 1
ATOM 696 C C . LEU A 1 92 ? 3.367 2.855 -5.589 1.00 93.75 92 LEU A C 1
ATOM 698 O O . LEU A 1 92 ? 2.236 3.109 -6.005 1.00 93.75 92 LEU A O 1
ATOM 702 N N . LEU A 1 93 ? 3.721 2.973 -4.315 1.00 94.06 93 LEU A N 1
ATOM 703 C CA . LEU A 1 93 ? 2.904 3.604 -3.289 1.00 94.06 93 LEU A CA 1
ATOM 704 C C . LEU A 1 93 ? 3.355 5.052 -3.134 1.00 94.06 93 LEU A C 1
ATOM 706 O O . LEU A 1 93 ? 4.514 5.285 -2.801 1.00 94.06 93 LEU A O 1
ATOM 710 N N . THR A 1 94 ? 2.457 6.008 -3.353 1.00 92.81 94 THR A N 1
ATOM 711 C CA . THR A 1 94 ? 2.751 7.446 -3.257 1.00 92.81 94 THR A CA 1
ATOM 712 C C . THR A 1 94 ? 1.791 8.112 -2.285 1.00 92.81 94 THR A C 1
ATOM 714 O O . THR A 1 94 ? 0.577 8.062 -2.475 1.00 92.81 94 THR A O 1
ATOM 717 N N . LEU A 1 95 ? 2.333 8.764 -1.258 1.00 91.94 95 LEU A N 1
ATOM 718 C CA . LEU A 1 95 ? 1.579 9.613 -0.346 1.00 91.94 95 LEU A CA 1
ATOM 719 C C . LEU A 1 95 ? 1.619 11.058 -0.831 1.00 91.94 95 LEU A C 1
ATOM 721 O O . LEU A 1 95 ? 2.685 11.676 -0.891 1.00 91.94 95 LEU A O 1
ATOM 725 N N . SER A 1 96 ? 0.442 11.589 -1.146 1.00 87.12 96 SER A N 1
ATOM 726 C CA . SER A 1 96 ? 0.281 12.983 -1.537 1.00 87.12 96 SER A CA 1
ATOM 727 C C . SER A 1 96 ? 0.403 13.925 -0.339 1.00 87.12 96 SER A C 1
ATOM 729 O O . SER A 1 96 ? 0.153 13.554 0.812 1.00 87.12 96 SER A O 1
ATOM 731 N N . ALA A 1 97 ? 0.690 15.193 -0.629 1.00 82.75 97 ALA A N 1
ATOM 732 C CA . ALA A 1 97 ? 0.671 16.284 0.345 1.00 82.75 97 ALA A CA 1
ATOM 733 C C . ALA A 1 97 ? -0.654 16.398 1.128 1.00 82.75 97 ALA A C 1
ATOM 735 O O . ALA A 1 97 ? -0.667 16.885 2.256 1.00 82.75 97 ALA A O 1
ATOM 736 N N . HIS A 1 98 ? -1.762 15.941 0.539 1.00 83.12 98 HIS A N 1
ATOM 737 C CA . HIS A 1 98 ? -3.101 15.982 1.130 1.00 83.12 98 HIS A CA 1
ATOM 738 C C . HIS A 1 98 ? -3.428 14.752 1.990 1.00 83.12 98 HIS A C 1
ATOM 740 O O . HIS A 1 98 ? -4.560 14.608 2.446 1.00 83.12 98 HIS A O 1
ATOM 746 N N . GLY A 1 99 ? -2.463 13.854 2.214 1.00 88.56 99 GLY A N 1
ATOM 747 C CA . GLY A 1 99 ? -2.646 12.681 3.068 1.00 88.56 99 GLY A CA 1
ATOM 748 C C . GLY A 1 99 ? -3.381 11.517 2.401 1.00 88.56 99 GLY A C 1
ATOM 749 O O . GLY A 1 99 ? -3.844 10.622 3.106 1.00 88.56 99 GLY A O 1
ATOM 750 N N . GLN A 1 100 ? -3.490 11.507 1.068 1.00 91.88 100 GLN A N 1
ATOM 751 C CA . GLN A 1 100 ? -4.020 10.368 0.313 1.00 91.88 100 GLN A CA 1
ATOM 752 C C . GLN A 1 100 ? -2.888 9.466 -0.168 1.00 91.88 100 GLN A C 1
ATOM 754 O O . GLN A 1 100 ? -1.902 9.942 -0.733 1.00 91.88 100 GLN A O 1
ATOM 759 N N . LEU A 1 101 ? -3.066 8.162 0.007 1.00 94.69 101 LEU A N 1
ATOM 760 C CA . LEU A 1 101 ? -2.166 7.149 -0.518 1.00 94.69 101 LEU A CA 1
ATOM 761 C C . LEU A 1 101 ? -2.687 6.657 -1.869 1.00 94.69 101 LEU A C 1
ATOM 763 O O . LEU A 1 101 ? -3.846 6.273 -1.991 1.00 94.69 101 LEU A O 1
ATOM 767 N N . ARG A 1 102 ? -1.824 6.639 -2.879 1.00 94.25 102 ARG A N 1
ATOM 768 C CA . ARG A 1 102 ? -2.120 6.124 -4.218 1.00 94.25 102 ARG A CA 1
ATOM 769 C C . ARG A 1 102 ? -1.275 4.896 -4.491 1.00 94.25 102 ARG A C 1
ATOM 771 O O . ARG A 1 102 ? -0.093 4.868 -4.160 1.00 94.25 102 ARG A O 1
ATOM 778 N N . GLU A 1 103 ? -1.884 3.910 -5.125 1.00 94.31 103 GLU A N 1
ATOM 779 C CA . GLU A 1 103 ? -1.257 2.666 -5.542 1.00 94.31 103 GLU A CA 1
ATOM 780 C C . GLU A 1 103 ? -1.251 2.602 -7.067 1.00 94.31 103 GLU A C 1
ATOM 782 O O . GLU A 1 103 ? -2.299 2.609 -7.718 1.00 94.31 103 GLU A O 1
ATOM 787 N N . ILE A 1 104 ? -0.054 2.570 -7.645 1.00 93.62 104 ILE A N 1
ATOM 788 C CA . ILE A 1 104 ? 0.151 2.673 -9.086 1.00 93.62 104 ILE A CA 1
ATOM 789 C C . ILE A 1 104 ? 0.907 1.443 -9.564 1.00 93.62 104 ILE A C 1
ATOM 791 O O . ILE A 1 104 ? 2.056 1.228 -9.187 1.00 93.62 104 ILE A O 1
ATOM 795 N N . LEU A 1 105 ? 0.289 0.665 -10.445 1.00 92.50 105 LEU A N 1
ATOM 796 C CA . LEU A 1 105 ? 0.951 -0.443 -11.117 1.00 92.50 105 LEU A CA 1
ATOM 797 C C . LEU A 1 105 ? 2.025 0.104 -12.066 1.00 92.50 105 LEU A C 1
ATOM 799 O O . LEU A 1 105 ? 1.727 0.921 -12.946 1.00 92.50 105 LEU A O 1
ATOM 803 N N . LEU A 1 106 ? 3.268 -0.340 -11.883 1.00 88.38 106 LEU A N 1
ATOM 804 C CA . LEU A 1 106 ? 4.401 -0.005 -12.740 1.00 88.38 106 LEU A CA 1
ATOM 805 C C . LEU A 1 106 ? 4.557 -1.060 -13.848 1.00 88.38 106 LEU A C 1
ATOM 807 O O . LEU A 1 106 ? 4.386 -2.255 -13.616 1.00 88.38 106 LEU A O 1
ATOM 811 N N . GLY A 1 107 ? 4.866 -0.609 -15.065 1.00 82.06 107 GLY A N 1
ATOM 812 C CA . GLY A 1 107 ? 4.937 -1.438 -16.271 1.00 82.06 107 GLY A CA 1
ATOM 813 C C . GLY A 1 107 ? 4.501 -0.662 -17.516 1.00 82.06 107 GLY A C 1
ATOM 814 O O . GLY A 1 107 ? 4.340 0.564 -17.466 1.00 82.06 107 GLY A O 1
ATOM 815 N N . GLU A 1 108 ? 4.288 -1.366 -18.630 1.00 72.69 108 GLU A N 1
ATOM 816 C CA . GLU A 1 108 ? 3.695 -0.762 -19.827 1.00 72.69 108 GLU A CA 1
ATOM 817 C C . GLU A 1 108 ? 2.287 -0.237 -19.503 1.00 72.69 108 GLU A C 1
ATOM 819 O O . GLU A 1 108 ? 1.411 -0.980 -19.065 1.00 72.69 108 GLU A O 1
ATOM 824 N N . GLY A 1 109 ? 2.081 1.071 -19.680 1.00 74.94 109 GLY A N 1
ATOM 825 C CA . GLY A 1 109 ? 0.782 1.710 -19.458 1.00 74.94 109 GLY A CA 1
ATOM 826 C C . GLY A 1 109 ? 0.460 2.104 -18.013 1.00 74.94 109 GLY A C 1
ATOM 827 O O . GLY A 1 109 ? -0.725 2.222 -17.714 1.00 74.94 109 GLY A O 1
ATOM 828 N N . ARG A 1 110 ? 1.480 2.299 -17.148 1.00 85.88 110 ARG A N 1
ATOM 829 C CA . ARG A 1 110 ? 1.411 2.846 -15.766 1.00 85.88 110 ARG A CA 1
ATOM 830 C C . ARG A 1 110 ? 0.007 3.314 -15.357 1.00 85.88 110 ARG A C 1
ATOM 832 O O . ARG A 1 110 ? -0.452 4.367 -15.799 1.00 85.88 110 ARG A O 1
ATOM 839 N N . ARG A 1 111 ? -0.647 2.562 -14.470 1.00 90.31 111 ARG A N 1
ATOM 840 C CA . ARG A 1 111 ? -2.062 2.759 -14.127 1.00 90.31 111 ARG A CA 1
ATOM 841 C C . ARG A 1 111 ? -2.263 2.862 -12.623 1.00 90.31 111 ARG A C 1
ATOM 843 O O . ARG A 1 111 ? -1.751 2.037 -11.873 1.00 90.31 111 ARG A O 1
ATOM 850 N N . GLU A 1 112 ? -3.059 3.835 -12.191 1.00 91.69 112 GLU A N 1
ATOM 851 C CA . GLU A 1 112 ? -3.570 3.861 -10.821 1.00 91.69 112 GLU A CA 1
ATOM 852 C C . GLU A 1 112 ? -4.578 2.730 -10.623 1.00 91.69 112 GLU A C 1
ATOM 854 O O . GLU A 1 112 ? -5.536 2.580 -11.388 1.00 91.69 112 GLU A O 1
ATOM 859 N N . ILE A 1 113 ? -4.318 1.914 -9.609 1.00 90.94 113 ILE A N 1
ATOM 860 C CA . ILE A 1 113 ? -5.134 0.754 -9.270 1.00 90.94 113 ILE A CA 1
ATOM 861 C C . ILE A 1 113 ? -5.806 0.900 -7.911 1.00 90.94 113 ILE A C 1
ATOM 863 O O . ILE A 1 113 ? -6.732 0.142 -7.654 1.00 90.94 113 ILE A O 1
ATOM 867 N N . GLY A 1 114 ? -5.404 1.865 -7.081 1.00 91.50 114 GLY A N 1
ATOM 868 C CA . GLY A 1 114 ? -6.051 2.135 -5.802 1.00 91.50 114 GLY A CA 1
ATOM 869 C C . GLY A 1 114 ? -5.771 3.539 -5.276 1.00 91.50 114 GLY A C 1
ATOM 870 O O . GLY A 1 114 ? -4.683 4.086 -5.466 1.00 91.50 114 GLY A O 1
ATOM 871 N N . THR A 1 115 ? -6.753 4.089 -4.571 1.00 93.88 115 THR A N 1
ATOM 872 C CA . THR A 1 115 ? -6.654 5.343 -3.821 1.00 93.88 115 THR A CA 1
ATOM 873 C C . THR A 1 115 ? -7.174 5.077 -2.417 1.00 93.88 115 THR A C 1
ATOM 875 O O . THR A 1 115 ? -8.226 4.462 -2.256 1.00 93.88 115 THR A O 1
ATOM 878 N N . TYR A 1 116 ? -6.454 5.540 -1.402 1.00 94.56 116 TYR A N 1
ATOM 879 C CA . TYR A 1 116 ? -6.760 5.246 -0.011 1.00 94.56 116 TYR A CA 1
ATOM 880 C C . TYR A 1 116 ? -6.636 6.491 0.865 1.00 94.56 116 TYR A C 1
ATOM 882 O O . TYR A 1 116 ? -5.770 7.348 0.663 1.00 94.56 116 TYR A O 1
ATOM 890 N N . GLN A 1 117 ? -7.473 6.549 1.893 1.00 94.38 117 GLN A N 1
ATOM 891 C CA . GLN A 1 117 ? -7.356 7.470 3.014 1.00 94.38 117 GLN A CA 1
ATOM 892 C C . GLN A 1 117 ? -6.783 6.744 4.229 1.00 94.38 117 GLN A C 1
ATOM 894 O O . GLN A 1 117 ? -6.966 5.536 4.394 1.00 94.38 117 GLN A O 1
ATOM 899 N N . ARG A 1 118 ? -6.081 7.482 5.088 1.00 93.69 118 ARG A N 1
ATOM 900 C CA . ARG A 1 118 ? -5.586 6.927 6.346 1.00 93.69 118 ARG A CA 1
ATOM 901 C C . ARG A 1 118 ? -6.766 6.633 7.269 1.00 93.69 118 ARG A C 1
ATOM 903 O O . ARG A 1 118 ? -7.581 7.513 7.529 1.00 93.69 118 ARG A O 1
ATOM 910 N N . CYS A 1 119 ? -6.819 5.412 7.781 1.00 90.88 119 CYS A N 1
ATOM 911 C CA . CYS A 1 119 ? -7.785 5.021 8.794 1.00 90.88 119 CYS A CA 1
ATOM 912 C C . CYS A 1 119 ? -7.295 5.529 10.154 1.00 90.88 119 CYS A C 1
ATOM 914 O O . CYS A 1 119 ? -6.245 5.095 10.634 1.00 90.88 119 CYS A O 1
ATOM 916 N N . SER A 1 120 ? -8.014 6.499 10.719 1.00 79.81 120 SER A N 1
ATOM 917 C CA . SER A 1 120 ? -7.755 7.106 12.029 1.00 79.81 120 SER A CA 1
ATOM 918 C C . SER A 1 120 ? -8.313 6.300 13.193 1.00 79.81 120 SER A C 1
ATOM 920 O O . SER A 1 120 ? -9.344 5.606 13.020 1.00 79.81 120 SER A O 1
#

Organism: Chiloscyllium punctatum (NCBI:txid137246)